Protein AF-A0A950QNW9-F1 (afdb_monomer)

Radius of gyration: 11.68 Å; Cα contacts (8 Å, |Δi|>4): 126; chains: 1; bounding box: 23×28×29 Å

Structure (mmCIF, N/CA/C/O backbone):
data_AF-A0A950QNW9-F1
#
_entry.id   AF-A0A950QNW9-F1
#
loop_
_atom_site.group_PDB
_atom_site.id
_atom_site.type_symbol
_atom_site.label_atom_id
_atom_site.label_alt_id
_atom_site.label_comp_id
_atom_site.label_asym_id
_atom_site.label_entity_id
_atom_site.label_seq_id
_atom_site.pdbx_PDB_ins_code
_atom_site.Cartn_x
_atom_site.Cartn_y
_atom_site.Cartn_z
_atom_site.occupancy
_atom_site.B_iso_or_equiv
_atom_site.auth_seq_id
_atom_site.auth_comp_id
_atom_site.auth_asym_id
_atom_site.auth_atom_id
_atom_site.pdbx_PDB_model_num
ATOM 1 N N . MET A 1 1 ? -8.605 -1.559 8.820 1.00 94.06 1 MET A N 1
ATOM 2 C CA . MET A 1 1 ? -7.846 -2.183 7.712 1.00 94.06 1 MET A CA 1
ATOM 3 C C . MET A 1 1 ? -6.441 -1.628 7.713 1.00 94.06 1 MET A C 1
ATOM 5 O O . MET A 1 1 ? -6.230 -0.502 8.151 1.00 94.06 1 MET A O 1
ATOM 9 N N . ARG A 1 2 ? -5.487 -2.411 7.218 1.00 95.38 2 ARG A N 1
ATOM 10 C CA . ARG A 1 2 ? -4.085 -2.014 7.120 1.00 95.38 2 ARG A CA 1
ATOM 11 C C . ARG A 1 2 ? -3.734 -1.627 5.689 1.00 95.38 2 ARG A C 1
ATOM 13 O O . ARG A 1 2 ? -3.791 -2.459 4.785 1.00 95.38 2 ARG A O 1
ATOM 20 N N . ILE A 1 3 ? -3.347 -0.371 5.497 1.00 96.31 3 ILE A N 1
ATOM 21 C CA . ILE A 1 3 ? -3.002 0.213 4.199 1.00 96.31 3 ILE A CA 1
ATOM 22 C C . ILE A 1 3 ? -1.522 0.589 4.208 1.00 96.31 3 ILE A C 1
ATOM 24 O O . ILE A 1 3 ? -1.050 1.278 5.114 1.00 96.31 3 ILE A O 1
ATOM 28 N N . ILE A 1 4 ? -0.782 0.171 3.182 1.00 96.19 4 ILE A N 1
ATOM 29 C CA . ILE A 1 4 ? 0.630 0.528 3.023 1.00 96.19 4 ILE A CA 1
ATOM 30 C C . ILE A 1 4 ? 0.820 1.368 1.764 1.00 96.19 4 ILE A C 1
ATOM 32 O O . ILE A 1 4 ? 0.620 0.903 0.641 1.00 96.19 4 ILE A O 1
ATOM 36 N N . PHE A 1 5 ? 1.297 2.595 1.956 1.00 95.69 5 PHE A N 1
ATOM 37 C CA . PHE A 1 5 ? 1.925 3.382 0.902 1.00 95.69 5 PHE A CA 1
ATOM 38 C C . PHE A 1 5 ? 3.338 2.847 0.664 1.00 95.69 5 PHE A C 1
ATOM 40 O O . PHE A 1 5 ? 4.201 2.906 1.542 1.00 95.69 5 PHE A O 1
ATOM 47 N N . CYS A 1 6 ? 3.571 2.302 -0.526 1.00 94.31 6 CYS A N 1
ATOM 48 C CA . CYS A 1 6 ? 4.846 1.705 -0.908 1.00 94.31 6 CYS A CA 1
ATOM 49 C C . CYS A 1 6 ? 5.729 2.799 -1.518 1.00 94.31 6 CYS A C 1
ATOM 51 O O . CYS A 1 6 ? 5.791 2.937 -2.739 1.00 94.31 6 CYS A O 1
ATOM 53 N N . GLY A 1 7 ? 6.327 3.627 -0.663 1.00 91.44 7 GLY A N 1
ATOM 54 C CA . GLY A 1 7 ? 7.094 4.822 -1.021 1.00 91.44 7 GLY A CA 1
ATOM 55 C C . GLY A 1 7 ? 6.463 6.120 -0.506 1.00 91.44 7 GLY A C 1
ATOM 56 O O . GLY A 1 7 ? 5.365 6.130 0.045 1.00 91.44 7 GLY A O 1
ATOM 57 N N . ASP A 1 8 ? 7.177 7.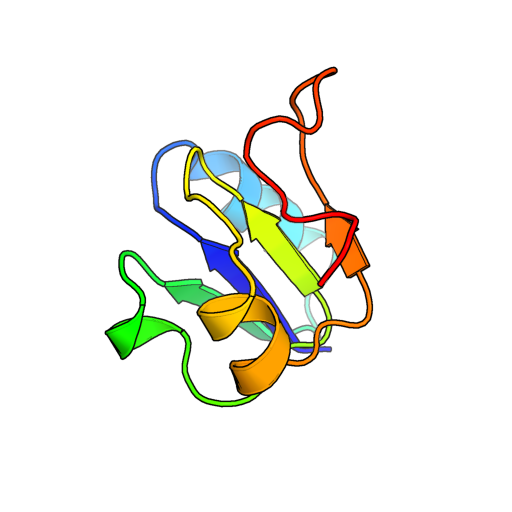232 -0.683 1.00 88.69 8 ASP A N 1
ATOM 58 C CA . ASP A 1 8 ? 6.879 8.517 -0.019 1.00 88.69 8 ASP A CA 1
ATOM 59 C C . ASP A 1 8 ? 6.724 9.691 -1.012 1.00 88.69 8 ASP A C 1
ATOM 61 O O . ASP A 1 8 ? 6.749 10.866 -0.649 1.00 88.69 8 ASP A O 1
ATOM 65 N N . THR A 1 9 ? 6.565 9.375 -2.300 1.00 86.25 9 THR A N 1
ATOM 66 C CA . THR A 1 9 ? 6.585 10.343 -3.411 1.00 86.25 9 THR A CA 1
ATOM 67 C C . THR A 1 9 ? 5.389 11.308 -3.401 1.00 86.25 9 THR A C 1
ATOM 69 O O . THR A 1 9 ? 5.502 12.440 -3.860 1.00 86.25 9 THR A O 1
ATOM 72 N N . PHE A 1 10 ? 4.250 10.904 -2.827 1.00 84.00 10 PHE A N 1
ATOM 73 C CA . PHE A 1 10 ? 2.998 11.676 -2.796 1.00 84.00 10 PHE A CA 1
ATOM 74 C C . PHE A 1 10 ? 2.464 11.819 -1.361 1.00 84.00 10 PHE A C 1
ATOM 76 O O . PHE A 1 10 ? 1.406 11.302 -1.003 1.00 84.00 10 PHE A O 1
ATOM 83 N N . ARG A 1 11 ? 3.214 12.534 -0.513 1.00 85.56 11 ARG A N 1
ATOM 84 C CA . ARG A 1 11 ? 2.925 12.700 0.928 1.00 85.56 11 ARG A CA 1
ATOM 85 C C . ARG A 1 11 ? 1.507 13.187 1.242 1.00 85.56 11 ARG A C 1
ATOM 87 O O . ARG A 1 11 ? 0.913 12.745 2.224 1.00 85.56 11 ARG A O 1
ATOM 94 N N . SER A 1 12 ? 0.965 14.094 0.427 1.00 91.19 12 SER A N 1
ATOM 95 C CA . SER A 1 12 ? -0.370 14.674 0.631 1.00 91.19 12 SER A CA 1
ATOM 96 C C . SER A 1 12 ? -1.488 13.635 0.532 1.00 91.19 12 SER A C 1
ATOM 98 O O . SER A 1 12 ? -2.479 13.743 1.254 1.00 91.19 12 SER A O 1
ATOM 100 N N . ALA A 1 13 ? -1.314 12.605 -0.301 1.00 91.62 13 ALA A N 1
ATOM 101 C CA . ALA A 1 13 ? -2.292 11.537 -0.465 1.00 91.62 13 ALA A CA 1
ATOM 102 C C . ALA A 1 13 ? -2.502 10.757 0.837 1.00 91.62 13 ALA A C 1
ATOM 104 O O . ALA A 1 13 ? -3.639 10.474 1.203 1.00 91.62 13 ALA A O 1
ATOM 105 N N . ARG A 1 14 ? -1.423 10.489 1.585 1.00 91.31 14 ARG A N 1
ATOM 106 C CA . ARG A 1 14 ? -1.503 9.835 2.897 1.00 91.31 14 ARG A CA 1
ATOM 107 C C . ARG A 1 14 ? -2.333 10.654 3.882 1.00 91.31 14 ARG A C 1
ATOM 109 O O . ARG A 1 14 ? -3.242 10.116 4.501 1.00 91.31 14 ARG A O 1
ATOM 116 N N . THR A 1 15 ? -2.046 11.950 4.005 1.00 92.12 15 THR A N 1
ATOM 117 C CA . THR A 1 15 ? -2.779 12.841 4.920 1.00 92.12 15 THR A CA 1
ATOM 118 C C . THR A 1 15 ? -4.260 12.924 4.552 1.00 92.12 15 THR A C 1
ATOM 120 O O . THR A 1 15 ? -5.123 12.841 5.423 1.00 92.12 15 THR A O 1
ATOM 123 N N . LEU A 1 16 ? -4.567 13.037 3.257 1.00 94.69 16 LEU A N 1
ATOM 124 C CA . LEU A 1 16 ? -5.943 13.050 2.761 1.00 94.69 16 LEU A CA 1
ATOM 125 C C . LEU A 1 16 ? -6.671 11.725 3.005 1.00 94.69 16 LEU A C 1
ATOM 127 O O . LEU A 1 16 ? -7.874 11.754 3.272 1.00 94.69 16 LEU A O 1
ATOM 131 N N . LEU A 1 17 ? -5.973 10.593 2.891 1.00 94.69 17 LEU A N 1
ATOM 132 C CA . LEU A 1 17 ? -6.557 9.276 3.119 1.00 94.69 17 LEU A CA 1
ATOM 133 C C . LEU A 1 17 ? -6.811 9.034 4.609 1.00 94.69 17 LEU A C 1
ATOM 135 O O . LEU A 1 17 ? -7.918 8.644 4.955 1.00 94.69 17 LEU A O 1
ATOM 139 N N . GLN A 1 18 ? -5.863 9.370 5.490 1.00 94.38 18 GLN A N 1
ATOM 140 C CA . GLN A 1 18 ? -6.040 9.243 6.945 1.00 94.38 18 GLN A CA 1
ATOM 141 C C . GLN A 1 18 ? -7.221 10.070 7.458 1.00 94.38 18 GLN A C 1
ATOM 143 O O . GLN A 1 18 ? -7.974 9.612 8.308 1.00 94.38 18 GLN A O 1
ATOM 148 N N . ALA A 1 19 ? -7.423 11.275 6.917 1.00 95.94 19 ALA A N 1
ATOM 149 C CA . ALA A 1 19 ? -8.566 12.110 7.281 1.00 95.94 19 ALA A CA 1
ATOM 150 C C . ALA A 1 19 ? -9.920 11.505 6.860 1.00 95.94 19 ALA A C 1
ATOM 152 O O . ALA A 1 19 ? -10.945 11.830 7.452 1.00 95.94 19 ALA A O 1
ATOM 153 N N . ARG A 1 20 ? -9.937 10.658 5.823 1.00 96.44 20 ARG A N 1
ATOM 154 C CA . ARG A 1 20 ? -11.144 9.982 5.315 1.00 96.44 20 ARG A CA 1
ATOM 155 C C . ARG A 1 20 ? -11.361 8.606 5.935 1.00 96.44 20 ARG A C 1
ATOM 157 O O . ARG A 1 20 ? -12.492 8.141 5.959 1.00 96.44 20 ARG A O 1
ATOM 164 N N . LEU A 1 21 ? -10.286 7.982 6.405 1.00 95.88 21 LEU A N 1
ATOM 165 C CA . LEU A 1 21 ? -10.248 6.653 6.998 1.00 95.88 21 LEU A CA 1
ATOM 166 C C . LEU A 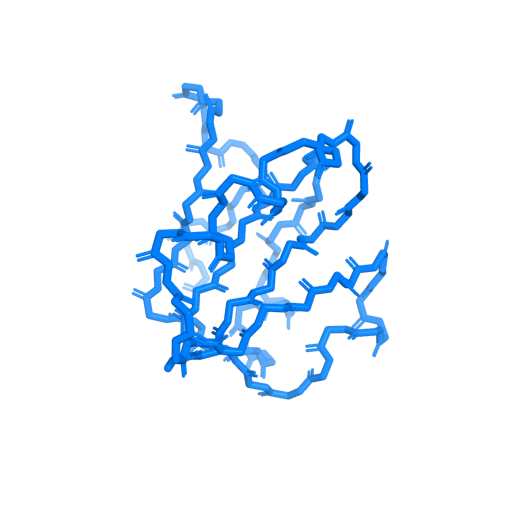1 21 ? -9.614 6.739 8.399 1.00 95.88 21 LEU A C 1
ATOM 168 O O . LEU A 1 21 ? -8.491 6.272 8.599 1.00 95.88 21 LEU A O 1
ATOM 172 N N . PRO A 1 22 ? -10.279 7.403 9.363 1.00 95.12 22 PRO A N 1
ATOM 173 C CA . PRO A 1 22 ? -9.684 7.703 10.666 1.00 95.12 22 PRO A CA 1
ATOM 174 C C . PRO A 1 22 ? -9.387 6.453 11.502 1.00 95.12 22 PRO A C 1
ATOM 176 O O . PRO A 1 22 ? -8.446 6.474 12.289 1.00 95.12 22 PRO A O 1
ATOM 179 N N . ASP A 1 23 ? -10.151 5.378 11.300 1.00 96.25 23 ASP A N 1
ATOM 180 C CA . ASP A 1 23 ? -10.033 4.123 12.050 1.00 96.25 23 ASP A CA 1
ATOM 181 C C . ASP A 1 23 ? -9.101 3.099 11.375 1.00 96.25 23 ASP A C 1
ATOM 183 O O . ASP A 1 23 ? -8.851 2.023 11.921 1.00 96.25 23 ASP A O 1
ATOM 187 N N . ASP A 1 24 ? -8.597 3.404 10.174 1.00 95.75 24 ASP A N 1
ATOM 188 C CA . ASP A 1 24 ? -7.692 2.523 9.442 1.00 95.75 24 ASP A CA 1
ATOM 189 C C . ASP A 1 24 ? -6.224 2.824 9.760 1.00 95.75 24 ASP A C 1
ATOM 191 O O . ASP A 1 24 ? -5.799 3.967 9.958 1.00 95.75 24 ASP A O 1
ATOM 195 N N . GLU A 1 25 ? -5.423 1.764 9.757 1.00 94.94 25 GLU A N 1
ATOM 196 C CA . GLU A 1 25 ? -3.995 1.834 10.001 1.00 94.94 25 GLU A CA 1
ATOM 197 C C . GLU A 1 25 ? -3.254 2.127 8.692 1.00 94.94 25 GLU A C 1
ATOM 199 O O . GLU A 1 25 ? -3.189 1.277 7.797 1.00 94.94 25 GLU A O 1
ATOM 204 N N . ILE A 1 26 ? -2.675 3.323 8.575 1.00 94.75 26 ILE A N 1
ATOM 205 C CA . ILE A 1 26 ? -1.978 3.759 7.362 1.00 94.75 26 ILE A CA 1
ATOM 206 C C . ILE A 1 26 ? -0.481 3.919 7.624 1.00 94.75 26 ILE A C 1
ATOM 208 O O . ILE A 1 26 ? -0.043 4.759 8.412 1.00 94.75 26 ILE A O 1
ATOM 212 N N . TYR A 1 27 ? 0.323 3.160 6.881 1.00 92.62 27 TYR A N 1
ATOM 213 C CA . TYR A 1 27 ? 1.778 3.125 7.017 1.00 92.62 27 TYR A CA 1
ATOM 214 C C . TYR A 1 27 ? 2.483 3.508 5.721 1.00 92.62 27 TYR A C 1
ATOM 216 O O . TYR A 1 27 ? 1.924 3.402 4.629 1.00 92.62 27 TYR A O 1
ATOM 224 N N . VAL A 1 28 ? 3.747 3.912 5.845 1.00 94.12 28 VAL A N 1
ATOM 225 C CA . VAL A 1 28 ? 4.653 4.101 4.709 1.00 94.12 28 VAL A CA 1
ATOM 226 C C . VAL A 1 28 ? 5.764 3.067 4.809 1.00 94.12 28 VAL A C 1
ATOM 228 O O . VAL A 1 28 ? 6.457 3.001 5.821 1.00 94.12 28 VAL A O 1
ATOM 231 N N . ALA A 1 29 ? 5.945 2.288 3.748 1.00 93.81 29 ALA A N 1
ATOM 232 C CA . ALA A 1 29 ? 7.078 1.392 3.580 1.00 93.81 29 ALA A CA 1
ATOM 233 C C . ALA A 1 29 ? 7.906 1.877 2.389 1.00 93.81 29 ALA A C 1
ATOM 235 O O . ALA A 1 29 ? 7.464 1.807 1.246 1.00 93.81 29 ALA A O 1
ATOM 236 N N . THR A 1 30 ? 9.101 2.404 2.650 1.00 89.06 30 THR A N 1
ATOM 237 C CA . THR A 1 30 ? 9.991 2.937 1.604 1.00 89.06 30 THR A CA 1
ATOM 238 C C . THR A 1 30 ? 10.768 1.850 0.869 1.00 89.06 30 THR A C 1
ATOM 240 O O . THR A 1 30 ? 11.292 2.095 -0.214 1.00 89.06 30 THR A O 1
ATOM 243 N N . ASP A 1 31 ? 10.836 0.649 1.442 1.00 89.62 31 ASP A N 1
ATOM 244 C CA . ASP A 1 31 ? 11.482 -0.516 0.853 1.00 89.62 31 ASP A CA 1
ATOM 245 C C . ASP A 1 31 ? 10.773 -1.820 1.261 1.00 89.62 31 ASP A C 1
ATOM 247 O O . ASP A 1 31 ? 9.874 -1.842 2.105 1.00 89.62 31 ASP A O 1
ATOM 251 N N . ARG A 1 32 ? 11.210 -2.937 0.666 1.00 87.06 32 ARG A N 1
ATOM 252 C CA . ARG A 1 32 ? 10.658 -4.276 0.928 1.00 87.06 32 ARG A CA 1
ATOM 253 C C . ARG A 1 32 ? 10.817 -4.720 2.379 1.00 87.06 32 ARG A C 1
ATOM 255 O O . ARG A 1 32 ? 10.005 -5.503 2.862 1.00 87.06 32 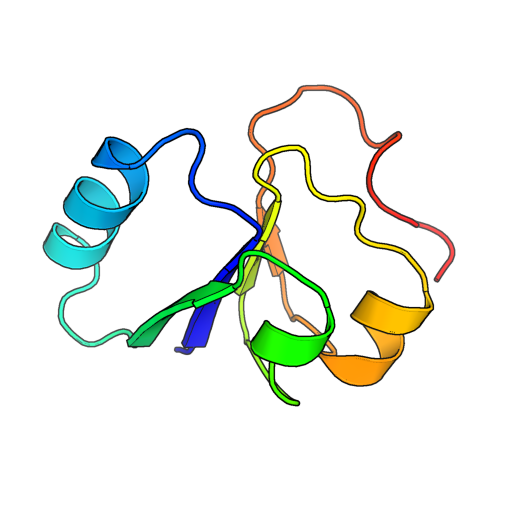ARG A O 1
ATOM 262 N N . ARG A 1 33 ? 11.869 -4.296 3.082 1.00 85.50 33 ARG A N 1
ATOM 263 C CA . ARG A 1 33 ? 12.097 -4.693 4.481 1.00 85.50 33 ARG A CA 1
ATOM 264 C C . ARG A 1 33 ? 11.055 -4.031 5.380 1.00 85.50 33 ARG A C 1
ATOM 266 O O . ARG A 1 33 ? 10.507 -4.709 6.245 1.00 85.50 33 ARG A O 1
ATOM 273 N N . ALA A 1 34 ? 10.717 -2.774 5.096 1.00 86.62 34 ALA A N 1
ATOM 274 C CA . ALA A 1 34 ? 9.746 -1.973 5.837 1.00 86.62 34 ALA A CA 1
ATOM 275 C C . ALA A 1 34 ? 8.268 -2.371 5.628 1.00 86.62 34 ALA A C 1
ATOM 277 O O . ALA A 1 34 ? 7.420 -1.952 6.411 1.00 86.62 34 ALA A O 1
ATOM 278 N N . MET A 1 35 ? 7.933 -3.180 4.613 1.00 84.25 35 MET A N 1
ATOM 279 C CA . MET A 1 35 ? 6.538 -3.562 4.313 1.00 84.25 35 MET A CA 1
ATOM 280 C C . MET A 1 35 ? 5.865 -4.429 5.393 1.00 84.25 35 MET A C 1
ATOM 282 O O . MET A 1 35 ? 4.640 -4.489 5.447 1.00 84.25 35 MET A O 1
ATOM 286 N N . GLY A 1 36 ? 6.625 -5.083 6.277 1.00 82.38 36 GLY A N 1
ATOM 287 C CA . GLY A 1 36 ? 6.057 -6.031 7.243 1.00 82.38 36 GLY A CA 1
ATOM 288 C C . GLY A 1 36 ? 5.527 -7.305 6.572 1.0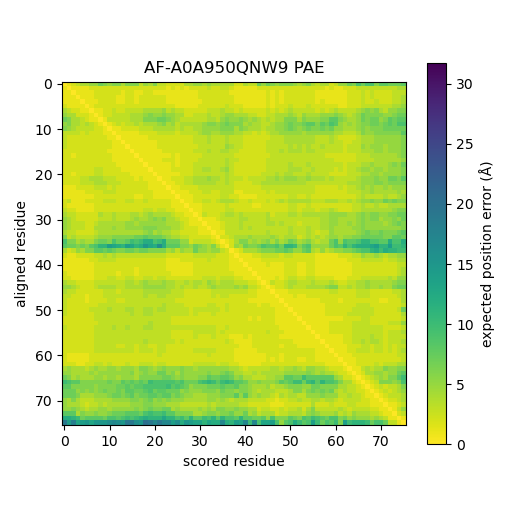0 82.38 36 GLY A C 1
ATOM 289 O O . GLY A 1 36 ? 5.985 -7.667 5.490 1.00 82.38 36 GLY A O 1
ATOM 290 N N . GLU A 1 37 ? 4.622 -8.025 7.238 1.00 80.69 37 GLU A N 1
ATOM 291 C CA . GLU A 1 37 ? 4.128 -9.341 6.779 1.00 80.69 37 GLU A CA 1
ATOM 292 C C . GLU A 1 37 ? 2.658 -9.355 6.344 1.00 80.69 37 GLU A C 1
ATOM 294 O O . GLU A 1 37 ? 2.195 -10.356 5.821 1.00 80.69 37 GLU A O 1
ATOM 299 N N . ALA A 1 38 ? 1.900 -8.274 6.541 1.00 87.62 38 ALA A N 1
ATOM 300 C CA . ALA A 1 38 ? 0.491 -8.261 6.156 1.00 87.62 38 ALA A CA 1
ATOM 301 C C . ALA A 1 38 ? -0.033 -6.839 5.954 1.00 87.62 38 ALA A C 1
ATOM 303 O O . ALA A 1 38 ? 0.233 -5.947 6.765 1.00 87.62 38 ALA A O 1
ATOM 304 N N . ALA A 1 39 ? -0.812 -6.652 4.892 1.00 95.44 39 ALA A N 1
ATOM 305 C CA . ALA A 1 39 ? -1.626 -5.469 4.651 1.00 95.44 39 ALA A CA 1
ATOM 306 C C . ALA A 1 39 ? -2.839 -5.846 3.803 1.00 95.44 39 ALA A C 1
ATOM 308 O O . ALA A 1 39 ? -2.740 -6.689 2.918 1.00 95.44 39 ALA A O 1
ATOM 309 N N . ASP A 1 40 ? -3.968 -5.188 4.041 1.00 96.56 40 ASP A N 1
ATOM 310 C CA . ASP A 1 40 ? -5.168 -5.371 3.227 1.00 96.56 40 ASP A CA 1
ATOM 311 C C . ASP A 1 40 ? -5.019 -4.677 1.869 1.00 96.56 40 ASP A C 1
ATOM 313 O O . ASP A 1 40 ? -5.470 -5.202 0.848 1.00 96.56 40 ASP A O 1
ATOM 317 N N . VAL A 1 41 ? -4.380 -3.501 1.857 1.00 96.75 41 VAL A N 1
ATOM 318 C CA . VAL A 1 41 ? -4.244 -2.651 0.670 1.00 96.75 41 VAL A CA 1
ATOM 319 C C . VAL A 1 41 ? -2.799 -2.200 0.485 1.00 96.75 41 VAL A C 1
ATOM 321 O O . VAL A 1 41 ? -2.182 -1.667 1.410 1.00 96.75 41 VAL A O 1
ATOM 324 N N . LEU A 1 42 ? -2.287 -2.336 -0.737 1.00 96.44 42 LEU A N 1
ATOM 325 C CA . LEU A 1 42 ? -1.041 -1.704 -1.171 1.00 96.44 42 LEU A CA 1
ATOM 326 C C . LEU A 1 42 ? -1.338 -0.534 -2.108 1.00 96.44 42 LEU A C 1
ATOM 328 O O . LEU A 1 42 ? -2.117 -0.669 -3.048 1.00 96.44 42 LEU A O 1
ATOM 332 N N . ILE A 1 43 ? -0.684 0.603 -1.875 1.00 95.50 43 ILE A N 1
ATOM 333 C CA . ILE A 1 43 ? -0.685 1.763 -2.774 1.00 95.50 43 ILE A CA 1
ATOM 334 C C . ILE A 1 43 ? 0.737 1.921 -3.326 1.00 95.50 43 ILE A C 1
ATOM 336 O O . ILE A 1 43 ? 1.611 2.420 -2.607 1.00 95.50 43 ILE A O 1
ATOM 340 N N . PRO A 1 44 ? 1.018 1.467 -4.562 1.00 93.31 44 PRO A N 1
ATOM 341 C CA . PRO A 1 44 ? 2.350 1.541 -5.148 1.00 93.31 44 PRO A CA 1
ATOM 342 C C . PRO A 1 44 ? 2.702 2.980 -5.534 1.00 93.31 44 PRO A C 1
ATOM 344 O O . PRO A 1 44 ? 2.050 3.587 -6.381 1.00 93.31 44 PRO A O 1
ATOM 347 N N . MET A 1 45 ? 3.759 3.537 -4.940 1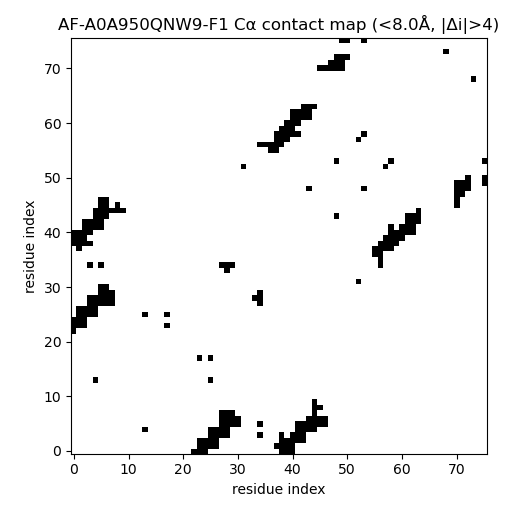.00 90.44 45 MET A N 1
ATOM 348 C CA . MET A 1 45 ? 4.191 4.922 -5.176 1.00 90.44 45 MET A CA 1
ATOM 349 C C . MET A 1 45 ? 5.420 4.927 -6.087 1.00 90.44 45 MET A C 1
ATOM 351 O O . MET A 1 45 ? 6.496 5.360 -5.682 1.00 90.44 45 MET A O 1
ATOM 355 N N . MET A 1 46 ? 5.260 4.389 -7.303 1.00 85.38 46 MET A N 1
ATOM 356 C CA . MET A 1 46 ? 6.348 3.973 -8.217 1.00 85.38 46 MET A CA 1
ATOM 357 C C . MET A 1 46 ? 7.131 2.734 -7.752 1.00 85.38 46 MET A C 1
ATOM 359 O O . MET A 1 46 ? 8.095 2.320 -8.393 1.00 85.38 46 MET A O 1
ATOM 363 N N . PHE A 1 47 ? 6.724 2.124 -6.642 1.00 91.31 47 PHE A N 1
ATOM 364 C CA . PHE A 1 47 ? 7.307 0.889 -6.142 1.00 91.31 47 PHE A CA 1
ATOM 365 C C . PHE A 1 47 ? 6.772 -0.316 -6.924 1.00 91.31 47 PHE A C 1
ATOM 367 O O . PHE A 1 47 ? 5.565 -0.438 -7.125 1.00 91.31 47 PHE A O 1
ATOM 374 N N . ARG A 1 48 ? 7.663 -1.220 -7.345 1.00 92.12 48 ARG A N 1
ATOM 375 C CA . ARG A 1 48 ? 7.282 -2.438 -8.070 1.00 92.12 48 ARG A CA 1
ATOM 376 C C . ARG A 1 48 ? 6.723 -3.491 -7.112 1.00 92.12 48 ARG A C 1
ATOM 378 O O . ARG A 1 48 ? 7.418 -3.901 -6.182 1.00 92.12 48 ARG A O 1
ATOM 385 N N . ILE A 1 49 ? 5.509 -3.955 -7.385 1.00 93.94 49 ILE A N 1
ATOM 386 C CA . ILE A 1 49 ? 4.859 -5.073 -6.702 1.00 93.94 49 ILE A CA 1
ATOM 387 C C . ILE A 1 49 ? 5.149 -6.342 -7.505 1.00 93.94 49 ILE A C 1
ATOM 389 O O . ILE A 1 49 ? 4.500 -6.604 -8.512 1.00 93.94 49 ILE A O 1
ATOM 393 N N . 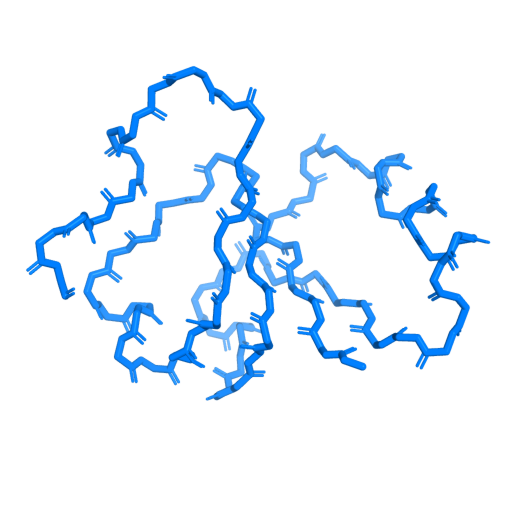ASP A 1 50 ? 6.177 -7.086 -7.107 1.00 92.88 50 ASP A N 1
ATOM 394 C CA . ASP A 1 50 ? 6.526 -8.376 -7.710 1.00 92.88 50 ASP A CA 1
ATOM 395 C C . ASP A 1 50 ? 5.986 -9.556 -6.890 1.00 92.88 50 ASP A C 1
ATOM 397 O O . ASP A 1 50 ? 5.471 -9.365 -5.786 1.00 92.88 50 ASP A O 1
ATOM 401 N N . ALA A 1 51 ? 6.143 -10.778 -7.408 1.00 93.19 51 ALA A N 1
ATOM 402 C CA . ALA A 1 51 ? 5.723 -12.005 -6.729 1.00 93.19 51 ALA A CA 1
ATOM 403 C C . ALA A 1 51 ? 6.216 -12.103 -5.272 1.00 93.19 51 ALA A C 1
ATOM 405 O O . ALA A 1 51 ? 5.464 -12.490 -4.386 1.00 93.19 51 ALA A O 1
ATOM 406 N N . THR A 1 52 ? 7.440 -11.651 -4.970 1.00 91.31 52 THR A N 1
ATOM 407 C CA . THR A 1 52 ? 7.958 -11.653 -3.589 1.00 91.31 52 THR A CA 1
ATOM 408 C C . THR A 1 52 ? 7.135 -10.761 -2.657 1.00 91.31 52 THR A C 1
ATOM 410 O O . THR A 1 52 ? 6.905 -11.114 -1.500 1.00 91.31 52 THR A O 1
ATOM 413 N N . VAL A 1 53 ? 6.702 -9.591 -3.131 1.00 92.56 53 VAL A N 1
ATOM 414 C CA . VAL A 1 53 ? 5.826 -8.697 -2.361 1.00 92.56 53 VAL A CA 1
ATOM 415 C C . VAL A 1 53 ? 4.423 -9.293 -2.239 1.00 92.56 53 VAL A C 1
ATOM 417 O O . VAL A 1 53 ? 3.851 -9.253 -1.148 1.00 92.56 53 VAL A O 1
ATOM 420 N N . MET A 1 54 ? 3.900 -9.874 -3.321 1.00 93.12 54 MET A N 1
ATOM 421 C CA . MET A 1 54 ? 2.590 -10.536 -3.347 1.00 93.12 54 MET A CA 1
ATOM 422 C C . MET A 1 54 ? 2.515 -11.686 -2.341 1.00 93.12 54 MET A C 1
ATOM 424 O O . MET A 1 54 ? 1.630 -11.689 -1.486 1.00 93.12 54 MET A O 1
ATOM 428 N N . ASP A 1 55 ? 3.491 -12.593 -2.361 1.00 91.88 55 ASP A N 1
ATOM 429 C CA . ASP A 1 55 ? 3.560 -13.756 -1.473 1.00 91.88 55 ASP A CA 1
ATOM 430 C C . ASP A 1 55 ? 3.705 -13.370 -0.003 1.00 91.88 55 ASP A C 1
ATOM 432 O O . ASP A 1 55 ? 3.142 -14.028 0.881 1.00 91.88 55 ASP A O 1
ATOM 436 N N . ARG A 1 56 ? 4.481 -12.308 0.251 1.00 91.19 56 ARG A N 1
ATOM 437 C CA . ARG A 1 56 ? 4.781 -11.832 1.599 1.00 91.19 56 ARG A CA 1
ATOM 438 C C . ARG A 1 56 ? 3.605 -11.106 2.227 1.00 91.19 56 ARG A C 1
ATOM 440 O O . ARG A 1 56 ? 3.312 -11.368 3.381 1.00 91.19 56 ARG A O 1
ATOM 447 N N . VAL A 1 57 ? 2.990 -10.167 1.511 1.00 94.00 57 VAL A N 1
ATOM 448 C CA . VAL A 1 57 ? 1.960 -9.278 2.076 1.00 94.00 57 VAL A CA 1
ATOM 449 C C . VAL A 1 57 ? 0.555 -9.851 1.893 1.00 94.00 57 VAL A C 1
ATOM 451 O O . VAL A 1 57 ? -0.307 -9.614 2.737 1.00 94.00 57 VAL A O 1
ATOM 454 N N . ARG A 1 58 ? 0.334 -10.594 0.800 1.00 93.88 58 ARG A N 1
ATOM 455 C CA . ARG A 1 58 ? -0.956 -11.168 0.382 1.00 93.88 58 ARG A CA 1
ATOM 456 C C . ARG A 1 58 ? -2.095 -10.141 0.403 1.00 93.88 58 ARG A C 1
ATOM 458 O O . ARG A 1 58 ? -3.103 -10.357 1.081 1.00 93.88 58 ARG A O 1
ATOM 465 N N . PRO A 1 59 ? -1.937 -9.002 -0.299 1.00 95.56 59 PRO A N 1
ATOM 466 C CA . PRO A 1 59 ? -2.915 -7.931 -0.244 1.00 95.56 59 PRO A CA 1
ATOM 467 C C . PRO A 1 59 ? -4.231 -8.338 -0.899 1.00 95.56 59 PRO A C 1
ATOM 469 O O . PRO A 1 59 ? -4.265 -9.074 -1.882 1.00 95.56 59 PRO A O 1
ATOM 472 N N . ARG A 1 60 ? -5.329 -7.789 -0.383 1.00 96.31 60 ARG A N 1
ATOM 473 C CA . ARG A 1 60 ? -6.668 -7.951 -0.965 1.00 96.31 60 ARG A CA 1
ATOM 474 C C . ARG A 1 60 ? -6.908 -6.976 -2.114 1.00 96.31 60 ARG A C 1
ATOM 476 O O . ARG A 1 60 ? -7.784 -7.210 -2.941 1.00 96.31 60 ARG A O 1
ATOM 483 N N . LEU A 1 61 ? -6.160 -5.872 -2.138 1.00 96.31 61 LEU A N 1
ATOM 484 C CA . LEU A 1 61 ? -6.257 -4.823 -3.144 1.00 96.31 61 LEU A CA 1
ATOM 485 C C . LEU A 1 61 ? -4.896 -4.160 -3.385 1.00 96.31 61 LEU A C 1
ATOM 487 O O . LEU A 1 61 ? -4.180 -3.817 -2.445 1.00 96.31 61 LEU A O 1
ATOM 491 N N . ILE A 1 62 ? -4.588 -3.896 -4.654 1.00 95.56 62 ILE A N 1
ATOM 492 C CA . ILE A 1 62 ? -3.490 -3.018 -5.068 1.00 95.56 62 ILE A CA 1
ATOM 493 C C . ILE A 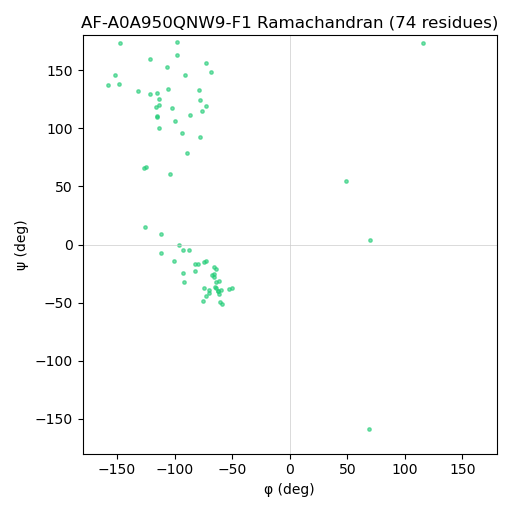1 62 ? -4.107 -1.812 -5.773 1.00 95.56 62 ILE A C 1
ATOM 495 O O . ILE A 1 62 ? -4.657 -1.936 -6.865 1.00 95.56 62 ILE A O 1
ATOM 499 N N . GLN A 1 63 ? -4.026 -0.642 -5.143 1.00 93.88 63 GLN A N 1
ATOM 500 C CA . GLN A 1 63 ? -4.559 0.607 -5.674 1.00 93.88 63 GLN A CA 1
ATOM 501 C C . GLN A 1 63 ? -3.430 1.423 -6.302 1.00 93.88 63 GLN A C 1
ATOM 503 O O . GLN A 1 63 ? -2.628 2.034 -5.600 1.00 93.88 63 GLN A O 1
ATOM 508 N N . GLN A 1 64 ? -3.400 1.481 -7.628 1.00 88.94 64 GLN A N 1
ATOM 509 C CA . GLN A 1 64 ? -2.456 2.307 -8.382 1.00 88.94 64 GLN A CA 1
ATOM 510 C C . GLN A 1 64 ? -3.144 3.526 -9.002 1.00 88.94 64 GLN A C 1
ATOM 512 O O . GLN A 1 64 ? -4.341 3.503 -9.281 1.00 88.94 64 GLN A O 1
ATOM 517 N N . TRP A 1 65 ? -2.379 4.597 -9.217 1.00 84.88 65 TRP A N 1
ATOM 518 C CA . TRP A 1 65 ? -2.858 5.807 -9.902 1.00 84.88 65 TRP A CA 1
ATOM 519 C C . TRP A 1 65 ? -2.419 5.895 -11.367 1.00 84.88 65 TRP A C 1
ATOM 521 O O . TRP A 1 65 ? -2.953 6.713 -12.110 1.00 84.88 65 TRP A O 1
ATOM 531 N N . GLY A 1 66 ? -1.450 5.075 -11.782 1.00 83.75 66 GLY A N 1
ATOM 532 C CA . GLY A 1 66 ? -1.072 4.945 -13.188 1.00 83.75 66 GLY A CA 1
ATOM 533 C C . GLY A 1 66 ? -2.133 4.190 -13.991 1.00 83.75 66 GLY A C 1
ATOM 534 O O . GLY A 1 66 ? -2.898 3.406 -13.436 1.00 83.75 66 GLY A O 1
ATOM 535 N N . SER A 1 67 ? -2.171 4.419 -15.304 1.00 84.12 67 SER A N 1
ATOM 536 C CA . SER A 1 67 ? -3.063 3.699 -16.225 1.00 84.12 67 SER A CA 1
ATOM 537 C C . SER A 1 67 ? -2.525 2.331 -16.662 1.00 84.12 67 SER A C 1
ATOM 539 O O . SER A 1 67 ? -3.285 1.535 -17.205 1.00 84.12 67 SER A O 1
ATOM 541 N N . GLY A 1 68 ? -1.226 2.083 -16.478 1.00 85.94 68 GLY A N 1
ATOM 542 C CA . GLY A 1 68 ? -0.554 0.831 -16.830 1.00 85.94 68 GLY A CA 1
ATOM 543 C C . GLY A 1 68 ? -0.387 -0.112 -15.638 1.00 85.94 68 GLY A C 1
ATOM 544 O O . GLY A 1 68 ? -0.518 0.309 -14.491 1.00 85.94 68 GLY A O 1
ATOM 545 N N . LEU A 1 69 ? -0.107 -1.388 -15.924 1.00 86.69 69 LEU A N 1
ATOM 546 C CA . LEU A 1 69 ? 0.086 -2.462 -14.934 1.00 86.69 69 LEU A CA 1
ATOM 547 C C . LEU A 1 69 ? 1.533 -2.975 -14.883 1.00 86.69 69 LEU A C 1
ATOM 549 O O . LEU A 1 69 ? 1.815 -3.961 -14.217 1.00 86.69 69 LEU A O 1
ATOM 553 N N . GLU A 1 70 ? 2.477 -2.321 -15.560 1.00 88.56 70 GLU A N 1
ATOM 554 C CA . GLU A 1 70 ? 3.85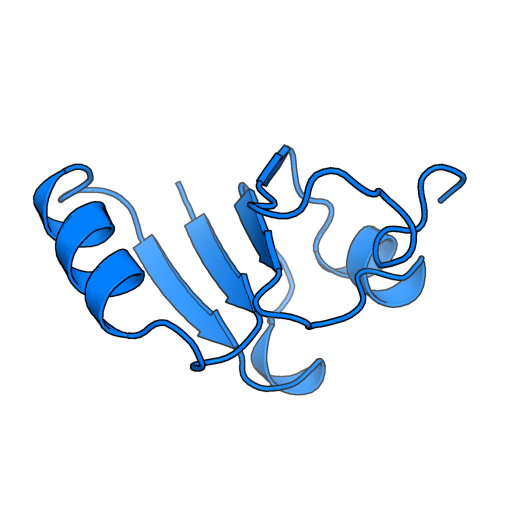3 -2.811 -15.744 1.00 88.56 70 GLU A CA 1
ATOM 555 C C . GLU A 1 70 ? 4.633 -2.922 -14.420 1.00 88.56 70 GLU A C 1
ATOM 557 O O . GLU A 1 70 ? 5.633 -3.638 -14.326 1.00 88.56 70 GLU A O 1
ATOM 562 N N . GLY A 1 71 ? 4.188 -2.192 -13.394 1.00 86.44 71 GLY A N 1
ATOM 563 C CA . GLY A 1 71 ? 4.741 -2.222 -12.042 1.00 86.44 71 GLY A CA 1
ATOM 564 C C . GLY A 1 71 ? 4.146 -3.297 -11.129 1.00 86.44 71 GLY A C 1
ATOM 565 O O . GLY A 1 71 ? 4.619 -3.420 -10.000 1.00 86.44 71 GLY A O 1
ATOM 566 N N . VAL A 1 72 ? 3.138 -4.047 -11.581 1.00 88.69 72 VAL A N 1
ATOM 567 C CA . VAL A 1 72 ? 2.445 -5.083 -10.806 1.00 88.69 72 VAL A CA 1
ATOM 568 C C . VAL A 1 72 ? 2.563 -6.419 -11.527 1.00 88.69 72 VAL A C 1
ATOM 570 O O . VAL A 1 72 ? 2.259 -6.534 -12.711 1.00 88.69 72 VAL A O 1
ATOM 573 N N . ASP A 1 73 ? 2.991 -7.447 -10.808 1.00 87.69 73 ASP A N 1
ATOM 574 C CA . ASP A 1 73 ? 3.011 -8.809 -11.325 1.00 87.69 73 ASP A CA 1
ATOM 575 C C . ASP A 1 73 ? 1.601 -9.416 -11.286 1.00 87.69 73 ASP A C 1
ATOM 577 O O . ASP A 1 73 ? 1.153 -9.928 -10.266 1.00 87.69 73 ASP A O 1
ATOM 581 N N . VAL A 1 74 ? 0.863 -9.290 -12.393 1.00 84.69 74 VAL A N 1
ATOM 582 C CA . VAL A 1 74 ? -0.537 -9.749 -12.517 1.00 84.69 74 VAL A CA 1
ATOM 583 C C . VAL A 1 74 ? -0.639 -11.279 -12.645 1.00 84.69 74 VAL A C 1
ATOM 585 O O . VAL A 1 74 ? -1.725 -11.832 -12.501 1.00 84.69 74 VAL A O 1
ATOM 588 N N . GLY A 1 75 ? 0.474 -11.964 -12.930 1.00 83.44 75 GLY A N 1
ATOM 589 C CA . GLY A 1 75 ? 0.538 -13.427 -13.008 1.00 83.44 75 GLY A CA 1
ATOM 590 C C . GLY A 1 75 ? 1.013 -14.106 -11.722 1.00 83.44 75 GLY A C 1
ATOM 591 O O . GLY A 1 75 ? 1.125 -15.332 -11.721 1.00 83.44 75 GLY A O 1
ATOM 592 N N . ALA A 1 76 ? 1.328 -13.321 -10.688 1.00 75.00 76 ALA A N 1
ATOM 593 C CA . ALA A 1 76 ? 1.768 -13.806 -9.383 1.00 75.00 76 ALA A CA 1
ATOM 594 C C . ALA A 1 76 ? 0.623 -14.400 -8.554 1.00 75.00 76 ALA A C 1
ATOM 596 O O . ALA A 1 76 ? -0.517 -13.884 -8.633 1.00 75.00 76 ALA A O 1
#

Nearest PDB structures (foldseek):
  3csu-assembly1_A  TM=6.059E-01  e=1.560E+00  Escherichia coli K-12
  5icg-assembly1_A-2  TM=7.163E-01  e=3.968E+00  Thalictrum flavum subsp. glaucum
  6kj9-assembly1_E  TM=6.071E-01  e=3.712E+00  Escherichia coli K-12
  4m54-assembly1_A-2  TM=5.501E-01  e=2.178E+00  Staphylococcus aureus subsp. aureus MW2

Sequence (76 aa):
MRIIFCGDTFRSARTLLQARLPDDEIYVATDRRAMGEAADVLIPMMFRIDATVMDRVRPRLIQQWGSGLEGVDVGA

pLDDT: mean 91.1, std 4.69, range [75.0, 96.75]

Secondary structure (DSSP, 8-state):
-EEEEESSTTHHHHHHHHHH-TTSEEEEESSTTTT-S--SEEEESS--B-HHHHHHH--SEE--SSS--TTB-TT-

Mean predicted aligned error: 3.36 Å

Solvent-accessible surface area (backbone atoms only — not comparable to full-atom values): 4451 Å² total; per-residue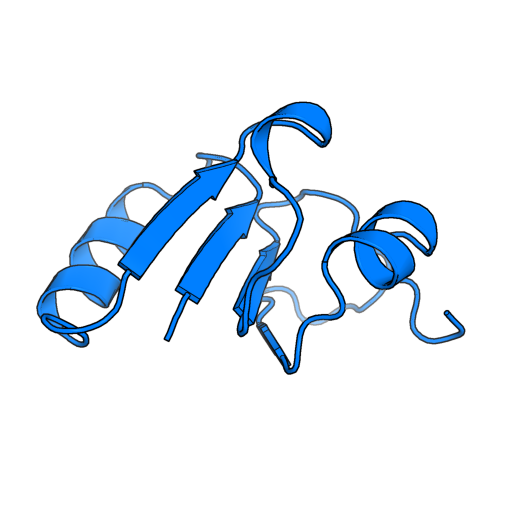 (Å²): 95,37,36,33,31,30,31,73,81,61,63,65,56,56,58,58,46,43,74,74,38,75,87,42,49,78,46,74,15,81,48,82,82,63,54,64,66,64,31,45,30,37,32,50,49,90,44,70,44,40,50,73,52,45,73,47,30,60,52,80,39,77,54,66,87,65,95,69,59,90,52,46,50,84,88,95

Foldseek 3Di:
DFEEEQACQCVVVQVVVCVVVVPYHYYYHPDPVRPQQEGQEYEYPVAAADPVNCVRHVYVYYDYPDPDCPSYDPVD